Protein AF-A0ABD5SIP0-F1 (afdb_monomer_lite)

Secondary structure (DSSP, 8-state):
-----------------------HHHHHHTSPSSEEEE--TTS--EEEES-S-------

Structure (mmCIF, N/CA/C/O backbone):
data_AF-A0ABD5SIP0-F1
#
_entry.id   AF-A0ABD5SIP0-F1
#
loop_
_atom_site.group_PDB
_atom_site.id
_atom_site.type_symbol
_atom_site.label_atom_id
_atom_site.label_alt_id
_atom_site.label_comp_id
_atom_site.label_asym_id
_atom_site.label_entity_id
_atom_site.label_seq_id
_atom_site.pdbx_PDB_ins_code
_atom_site.Cartn_x
_atom_site.Cartn_y
_atom_site.Cartn_z
_atom_site.occupancy
_atom_site.B_iso_or_equiv
_atom_site.auth_seq_id
_atom_site.auth_comp_id
_atom_site.auth_asym_id
_atom_site.auth_atom_id
_atom_site.pdbx_PDB_model_num
ATOM 1 N N . MET A 1 1 ? 2.091 7.694 35.802 1.00 49.69 1 MET A N 1
ATOM 2 C CA . MET A 1 1 ? 1.092 6.930 3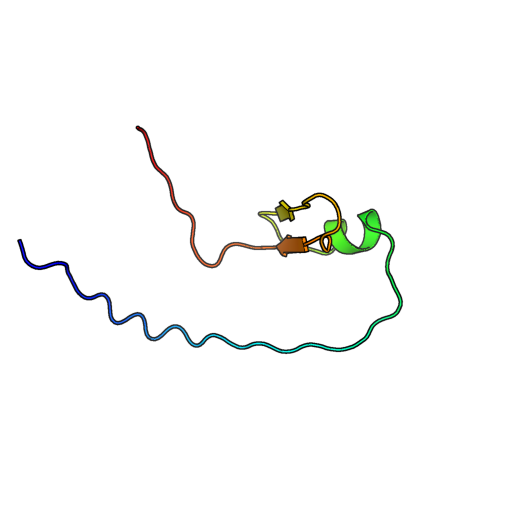5.020 1.00 49.69 1 MET A CA 1
ATOM 3 C C . MET A 1 1 ? 1.775 5.721 34.406 1.00 49.69 1 MET A C 1
ATOM 5 O O . MET A 1 1 ? 2.834 5.882 33.816 1.00 49.69 1 MET A O 1
ATOM 9 N N . LYS A 1 2 ? 1.227 4.517 34.587 1.00 50.81 2 LYS A N 1
ATOM 10 C CA . LYS A 1 2 ? 1.711 3.298 33.919 1.00 50.81 2 LYS A CA 1
ATOM 11 C C . LYS A 1 2 ? 1.065 3.267 32.525 1.00 50.81 2 LYS A C 1
ATOM 13 O O . LYS A 1 2 ? -0.146 3.481 32.472 1.00 50.81 2 LYS A O 1
ATOM 18 N N . PRO A 1 3 ? 1.796 3.055 31.419 1.00 62.91 3 PRO A N 1
ATOM 19 C CA . PRO A 1 3 ? 1.146 2.948 30.120 1.00 62.91 3 PRO A CA 1
ATOM 20 C C . PRO A 1 3 ? 0.207 1.738 30.145 1.00 62.91 3 PRO A C 1
ATOM 22 O O . PRO A 1 3 ? 0.588 0.664 30.622 1.00 62.91 3 PRO A O 1
ATOM 25 N N . ALA A 1 4 ? -1.024 1.917 29.665 1.00 63.56 4 ALA A N 1
ATOM 26 C CA . ALA A 1 4 ? -1.923 0.803 29.412 1.00 63.56 4 ALA A CA 1
ATOM 27 C C . ALA A 1 4 ? -1.236 -0.103 28.385 1.00 63.56 4 ALA A C 1
ATOM 29 O O . ALA A 1 4 ? -1.063 0.275 27.227 1.00 63.56 4 ALA A O 1
ATOM 30 N N . ARG A 1 5 ? -0.769 -1.279 28.815 1.00 62.88 5 ARG A N 1
ATOM 31 C CA . ARG A 1 5 ? -0.208 -2.264 27.895 1.00 62.88 5 ARG A CA 1
ATOM 32 C C . ARG A 1 5 ? -1.385 -2.881 27.153 1.00 62.88 5 ARG A C 1
ATOM 34 O O . ARG A 1 5 ? -1.973 -3.847 27.623 1.00 62.88 5 ARG A O 1
ATOM 41 N N . SER A 1 6 ? -1.764 -2.267 26.034 1.00 61.31 6 SER A N 1
ATOM 42 C CA . SER A 1 6 ? -2.705 -2.864 25.094 1.00 61.31 6 SER A CA 1
ATOM 43 C C . SER A 1 6 ? -2.035 -4.117 24.540 1.00 61.31 6 SER A C 1
ATOM 45 O O . SER A 1 6 ? -1.151 -4.039 23.688 1.00 61.31 6 SER A O 1
ATOM 47 N N . ALA A 1 7 ? -2.371 -5.277 25.099 1.00 61.22 7 ALA A N 1
ATOM 48 C CA . ALA A 1 7 ? -2.010 -6.556 24.514 1.00 61.22 7 ALA A CA 1
ATOM 49 C C . ALA A 1 7 ? -2.904 -6.752 23.285 1.00 61.22 7 ALA A C 1
ATOM 51 O O . ALA A 1 7 ? -3.907 -7.459 23.332 1.00 61.22 7 ALA A O 1
ATOM 52 N N . SER A 1 8 ? -2.585 -6.045 22.199 1.00 60.88 8 SER A N 1
ATOM 53 C CA . SER A 1 8 ? -3.235 -6.277 20.917 1.00 60.88 8 SER A CA 1
ATOM 54 C C . SER A 1 8 ? -2.881 -7.691 20.473 1.00 60.88 8 SER A C 1
ATOM 56 O O . SER A 1 8 ? -1.732 -7.981 20.152 1.00 60.88 8 SER A O 1
ATOM 58 N N . SER A 1 9 ? -3.872 -8.578 20.481 1.00 67.69 9 SER A N 1
ATOM 59 C CA . SER A 1 9 ? -3.767 -9.945 19.962 1.00 67.69 9 SER A CA 1
ATOM 60 C C . SER A 1 9 ? -3.877 -9.987 18.428 1.00 67.69 9 SER A C 1
ATOM 62 O O . SER A 1 9 ? -4.259 -11.011 17.862 1.00 67.69 9 SER A O 1
ATOM 64 N N . ALA A 1 10 ? -3.610 -8.876 17.734 1.00 73.88 10 ALA A N 1
ATOM 65 C CA . ALA A 1 10 ? -3.678 -8.829 16.281 1.00 73.88 10 ALA A CA 1
ATOM 66 C C . ALA A 1 10 ? -2.566 -9.701 15.683 1.00 73.88 10 ALA A C 1
ATOM 68 O O . ALA A 1 10 ? -1.377 -9.431 15.855 1.00 73.88 10 ALA A O 1
ATOM 69 N N . THR A 1 11 ? -2.955 -10.768 14.990 1.00 83.94 11 THR A N 1
ATOM 70 C CA . THR A 1 11 ? -2.016 -11.643 14.288 1.00 83.94 11 THR A CA 1
ATOM 71 C C . THR A 1 11 ? -1.575 -10.982 12.987 1.00 83.94 11 THR A C 1
ATOM 73 O O . THR A 1 11 ? -2.391 -10.747 12.098 1.00 83.94 11 THR A O 1
ATOM 76 N N . LEU A 1 12 ? -0.276 -10.711 12.857 1.00 86.62 12 LEU A N 1
ATOM 77 C CA . LEU A 1 12 ? 0.320 -10.333 11.580 1.00 86.62 12 LEU A CA 1
ATOM 78 C C . LEU A 1 12 ? 0.500 -11.588 10.722 1.00 86.62 12 LEU A C 1
ATOM 80 O O . LEU A 1 12 ? 1.161 -12.539 11.134 1.00 86.62 12 LEU A O 1
ATOM 84 N N . VAL A 1 13 ? -0.062 -11.571 9.518 1.00 90.81 13 VAL A N 1
ATOM 85 C CA . VAL A 1 13 ? 0.115 -12.635 8.527 1.00 90.81 13 VAL A CA 1
ATOM 86 C C . VAL A 1 13 ? 0.823 -12.041 7.316 1.00 90.81 13 VAL A C 1
ATOM 88 O O . VAL A 1 13 ? 0.310 -11.110 6.704 1.00 90.81 13 VAL A O 1
ATOM 91 N N . SER A 1 14 ? 1.986 -12.592 6.961 1.00 92.19 14 SER A N 1
ATOM 92 C CA . SER A 1 14 ? 2.734 -12.213 5.759 1.00 92.19 14 SER A CA 1
ATOM 93 C C . SER A 1 14 ? 2.721 -13.363 4.758 1.00 92.19 14 SER A C 1
ATOM 95 O O . SER A 1 14 ? 3.046 -14.499 5.108 1.00 92.19 14 SER A O 1
ATOM 97 N N . ARG A 1 15 ? 2.302 -13.083 3.522 1.00 94.62 15 ARG A N 1
ATOM 98 C CA . ARG A 1 15 ? 2.300 -14.036 2.406 1.00 94.62 15 ARG A CA 1
ATOM 99 C C . ARG A 1 15 ? 2.737 -13.308 1.146 1.00 94.62 15 ARG A C 1
ATOM 101 O O . ARG A 1 15 ? 2.154 -12.281 0.812 1.00 94.62 15 ARG A O 1
ATOM 108 N N . THR A 1 16 ? 3.699 -13.883 0.437 1.00 94.12 16 THR A N 1
ATOM 109 C CA . THR A 1 16 ? 4.252 -13.308 -0.789 1.00 94.12 16 THR A CA 1
ATOM 110 C C . THR A 1 16 ? 4.229 -14.356 -1.886 1.00 94.12 16 THR A C 1
ATOM 112 O O . THR A 1 16 ? 4.568 -15.514 -1.650 1.00 94.12 16 THR A O 1
ATOM 115 N N . THR A 1 17 ? 3.834 -13.943 -3.085 1.00 95.06 17 THR A N 1
ATOM 116 C CA . THR A 1 17 ? 3.919 -14.752 -4.301 1.00 95.06 17 THR A CA 1
ATOM 117 C C . THR A 1 17 ? 4.428 -13.881 -5.436 1.00 95.06 17 THR A C 1
ATOM 119 O O . THR A 1 17 ? 4.138 -12.686 -5.471 1.00 95.06 17 THR A O 1
ATOM 122 N N . ALA A 1 18 ? 5.169 -14.480 -6.364 1.00 95.06 18 ALA A N 1
ATOM 123 C CA . ALA A 1 18 ? 5.451 -13.837 -7.637 1.00 95.06 18 ALA A CA 1
ATOM 124 C C . ALA A 1 18 ? 4.147 -13.699 -8.439 1.00 95.06 18 ALA A C 1
ATOM 126 O O . ALA A 1 18 ? 3.282 -14.581 -8.383 1.00 95.06 18 ALA A O 1
ATOM 127 N N . VAL A 1 19 ? 4.021 -12.592 -9.162 1.00 92.62 19 VAL A N 1
ATOM 128 C CA . VAL A 1 19 ? 2.924 -12.288 -10.085 1.00 92.62 19 VAL A CA 1
ATOM 129 C C . VAL A 1 19 ? 3.512 -11.652 -11.340 1.00 92.62 19 VAL A C 1
ATOM 131 O O . VAL A 1 19 ? 4.607 -11.092 -11.282 1.00 92.62 19 VAL A O 1
ATOM 134 N N . GLU A 1 20 ? 2.784 -11.729 -12.452 1.00 94.75 20 GLU A N 1
ATOM 135 C CA . GLU A 1 20 ? 3.083 -10.890 -13.615 1.00 94.75 20 GLU A CA 1
ATOM 136 C C . GLU A 1 20 ? 2.947 -9.420 -13.211 1.00 94.75 20 GLU A C 1
ATOM 138 O O . GLU A 1 20 ? 1.990 -9.076 -12.513 1.00 94.75 20 GLU A O 1
ATOM 143 N N . GLU A 1 21 ? 3.892 -8.570 -13.616 1.00 91.56 21 GLU A N 1
ATOM 144 C CA . GLU A 1 21 ? 3.924 -7.172 -13.184 1.00 91.56 21 GLU A CA 1
ATOM 145 C C . GLU A 1 21 ? 2.717 -6.402 -13.754 1.00 91.56 21 GLU A C 1
ATOM 147 O O . GLU A 1 21 ? 2.631 -6.184 -14.968 1.00 91.56 21 GLU A O 1
ATOM 152 N N . PRO A 1 22 ? 1.750 -5.980 -12.914 1.00 91.12 22 PRO A N 1
ATOM 153 C CA . PRO A 1 22 ? 0.632 -5.183 -13.388 1.00 91.12 22 PRO A CA 1
ATOM 154 C C . PRO A 1 22 ? 1.084 -3.743 -13.640 1.00 91.12 22 PRO A C 1
ATOM 156 O O . PRO A 1 22 ? 1.989 -3.227 -12.984 1.00 91.12 22 PRO A O 1
ATOM 159 N N . SER A 1 23 ? 0.368 -3.029 -14.513 1.00 95.25 23 SER A N 1
ATOM 160 C CA . SER A 1 23 ? 0.511 -1.574 -14.538 1.00 95.25 23 SER A CA 1
ATOM 161 C C . SER A 1 23 ? 0.103 -0.988 -13.184 1.00 95.25 23 SER A C 1
ATOM 163 O O . SER A 1 23 ? -0.837 -1.467 -12.540 1.00 95.25 23 SER A O 1
ATOM 165 N N . PHE A 1 24 ? 0.775 0.086 -12.767 1.00 93.62 24 PHE A N 1
ATOM 166 C CA . PHE A 1 24 ? 0.463 0.760 -11.507 1.00 93.62 24 PHE A CA 1
ATOM 167 C C . PHE A 1 24 ? -1.029 1.096 -11.380 1.00 93.62 24 PHE A C 1
ATOM 169 O O . PHE A 1 24 ? -1.640 0.803 -10.357 1.00 93.62 24 PHE A O 1
ATOM 176 N N . ALA A 1 25 ? -1.625 1.663 -12.435 1.00 95.69 25 ALA A N 1
ATOM 177 C CA . ALA A 1 25 ? -3.033 2.047 -12.434 1.00 95.69 25 ALA A CA 1
ATOM 178 C C . ALA A 1 25 ? -3.954 0.835 -12.233 1.00 95.69 25 ALA A C 1
ATOM 180 O O . ALA A 1 25 ? -4.878 0.895 -11.427 1.00 95.69 25 ALA A O 1
ATOM 181 N N . ALA A 1 26 ? -3.676 -0.284 -12.910 1.00 95.62 26 ALA A N 1
ATOM 182 C CA . ALA A 1 26 ? -4.462 -1.501 -12.742 1.00 95.62 26 ALA A CA 1
ATOM 183 C C . ALA A 1 26 ? -4.371 -2.029 -11.304 1.00 95.62 26 ALA A C 1
ATOM 185 O O . ALA A 1 26 ? -5.392 -2.353 -10.705 1.00 95.62 26 ALA A O 1
ATOM 186 N N . ALA A 1 27 ? -3.171 -2.061 -10.720 1.00 95.00 27 ALA A N 1
ATOM 187 C CA . ALA A 1 27 ? -2.987 -2.520 -9.349 1.00 95.00 27 ALA A CA 1
ATOM 188 C C . ALA A 1 27 ? -3.667 -1.582 -8.335 1.00 95.00 27 ALA A C 1
ATOM 190 O O . ALA A 1 27 ? -4.423 -2.039 -7.479 1.00 95.00 27 A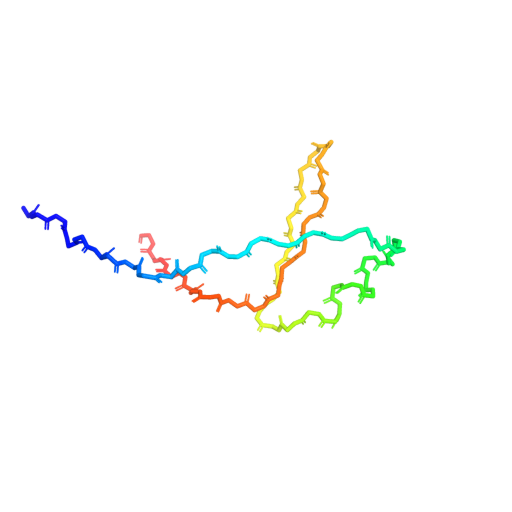LA A O 1
ATOM 191 N N . PHE A 1 28 ? -3.467 -0.269 -8.464 1.00 95.75 28 PHE A N 1
ATOM 192 C CA . PHE A 1 28 ? -4.009 0.733 -7.547 1.00 95.75 28 PHE A CA 1
ATOM 193 C C . PHE A 1 28 ? -5.542 0.797 -7.563 1.00 95.75 28 PHE A C 1
ATOM 195 O O . PHE A 1 28 ? -6.164 0.900 -6.504 1.00 95.75 28 PHE A O 1
ATOM 202 N N . GLU A 1 29 ? -6.173 0.687 -8.735 1.00 95.44 29 GLU A N 1
ATOM 203 C CA . GLU A 1 29 ? -7.634 0.772 -8.851 1.00 95.44 29 GLU A CA 1
ATOM 204 C C . GLU A 1 29 ? -8.373 -0.434 -8.264 1.00 95.44 29 GLU A C 1
ATOM 206 O O . GLU A 1 29 ? -9.519 -0.307 -7.830 1.00 95.44 29 GLU A O 1
ATOM 211 N N . THR A 1 30 ? -7.718 -1.591 -8.174 1.00 95.81 30 THR A N 1
ATOM 212 C CA . THR A 1 30 ? -8.309 -2.786 -7.545 1.00 95.81 30 THR A CA 1
ATOM 213 C C . THR A 1 30 ? -8.350 -2.719 -6.017 1.00 95.81 30 THR A C 1
ATOM 215 O O . THR A 1 30 ? -9.064 -3.502 -5.388 1.00 95.81 30 THR A O 1
ATOM 218 N N . LEU A 1 31 ? -7.608 -1.794 -5.399 1.00 96.81 31 LEU A N 1
ATOM 219 C CA . LEU A 1 31 ? -7.509 -1.698 -3.946 1.00 96.81 31 LEU A CA 1
ATOM 220 C C . LEU A 1 31 ? -8.761 -1.054 -3.325 1.00 96.81 31 LEU A C 1
ATOM 222 O O . LEU A 1 31 ? -9.263 -0.046 -3.843 1.00 96.81 31 LEU A O 1
ATOM 226 N N . PRO A 1 32 ? -9.243 -1.566 -2.174 1.00 97.31 32 PRO A N 1
ATOM 227 C CA . PRO A 1 32 ? -10.314 -0.919 -1.428 1.00 97.31 32 PRO A CA 1
ATOM 228 C C . PRO A 1 32 ? -9.841 0.412 -0.833 1.00 97.31 32 PRO A C 1
ATOM 230 O O . PRO A 1 32 ? -8.679 0.565 -0.456 1.00 97.31 32 PRO A O 1
ATOM 233 N N . SER A 1 33 ? -10.758 1.369 -0.703 1.00 95.12 33 SER A N 1
ATOM 234 C CA . SER A 1 33 ? -10.501 2.623 0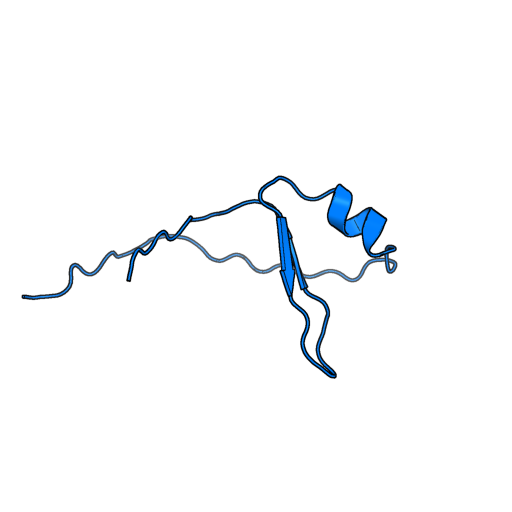.014 1.00 95.12 33 SER A CA 1
ATOM 235 C C . SER A 1 33 ? -10.400 2.400 1.536 1.00 95.12 33 SER A C 1
ATOM 237 O O . SER A 1 33 ? -11.101 1.534 2.064 1.00 95.12 33 SER A O 1
ATOM 239 N N . PRO A 1 34 ? -9.606 3.203 2.273 1.00 95.88 34 PRO A N 1
ATOM 240 C CA . PRO A 1 34 ? -8.677 4.222 1.775 1.00 95.88 34 PRO A CA 1
ATOM 241 C C . PRO A 1 34 ? -7.468 3.599 1.067 1.00 95.88 34 PRO A C 1
ATOM 243 O O . PRO A 1 34 ? -7.062 2.488 1.391 1.00 95.88 34 PRO A O 1
ATOM 246 N N . ARG A 1 35 ? -6.897 4.326 0.103 1.00 96.31 35 ARG A N 1
ATOM 247 C CA . ARG A 1 35 ? -5.728 3.883 -0.664 1.00 96.31 35 ARG A CA 1
ATOM 248 C C . ARG A 1 35 ? -4.503 4.699 -0.275 1.00 96.31 35 ARG A C 1
ATOM 250 O O . ARG A 1 35 ? -4.609 5.907 -0.063 1.00 96.31 35 ARG A O 1
ATOM 257 N N . THR A 1 36 ? -3.350 4.051 -0.212 1.00 95.00 36 THR A N 1
ATOM 258 C CA . THR A 1 36 ? -2.063 4.684 0.079 1.00 95.00 36 THR A CA 1
ATOM 259 C C . THR A 1 36 ? -1.013 4.241 -0.930 1.00 95.00 36 THR A C 1
ATOM 261 O O . THR A 1 36 ? -1.021 3.110 -1.415 1.00 95.00 36 THR A O 1
ATOM 264 N N . THR A 1 37 ? -0.106 5.156 -1.253 1.00 95.94 37 THR A N 1
ATOM 265 C CA . THR A 1 37 ? 1.053 4.907 -2.112 1.00 95.94 37 THR A CA 1
ATOM 266 C C . THR A 1 37 ? 2.286 5.425 -1.403 1.00 95.94 37 THR A C 1
ATOM 268 O O . THR A 1 37 ? 2.270 6.544 -0.885 1.00 95.94 37 THR A O 1
ATOM 271 N N . TRP A 1 38 ? 3.355 4.644 -1.401 1.00 95.62 38 TRP A N 1
ATOM 272 C CA . TRP A 1 38 ? 4.641 5.060 -0.870 1.00 95.62 38 TRP A CA 1
ATOM 273 C C . TRP A 1 38 ? 5.757 4.647 -1.821 1.00 95.62 38 TRP A C 1
ATOM 275 O O . TRP A 1 38 ? 5.774 3.529 -2.333 1.00 95.62 38 TRP A O 1
ATOM 285 N N .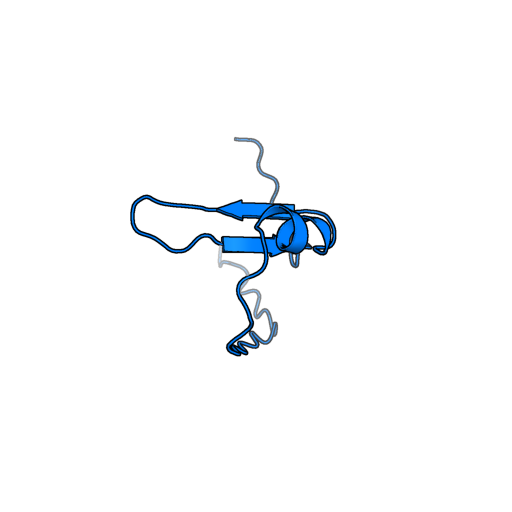 SER A 1 39 ? 6.683 5.568 -2.045 1.00 94.06 39 SER A N 1
ATOM 286 C CA . SER A 1 39 ? 7.874 5.363 -2.857 1.00 94.06 39 SER A CA 1
ATOM 287 C C . SER A 1 39 ? 9.033 6.126 -2.233 1.00 94.06 39 SER A C 1
ATOM 289 O O . SER A 1 39 ? 8.841 7.258 -1.777 1.00 94.06 39 SER A O 1
ATOM 291 N N . ALA A 1 40 ? 10.228 5.553 -2.287 1.00 91.19 40 ALA A N 1
ATOM 292 C CA . ALA A 1 40 ? 11.482 6.236 -1.998 1.00 91.19 40 ALA A CA 1
ATOM 293 C C . ALA A 1 40 ? 12.464 6.031 -3.170 1.00 91.19 40 ALA A C 1
ATOM 295 O O . ALA A 1 40 ? 12.264 5.112 -3.969 1.00 91.19 40 ALA A O 1
ATOM 296 N N . PRO A 1 41 ? 13.477 6.905 -3.338 1.00 93.25 41 PRO A N 1
ATOM 297 C CA . PRO A 1 41 ? 14.510 6.706 -4.352 1.00 93.25 41 PRO A CA 1
ATOM 298 C C . PRO A 1 41 ? 15.172 5.336 -4.188 1.00 93.25 41 PRO A C 1
ATOM 300 O O . PR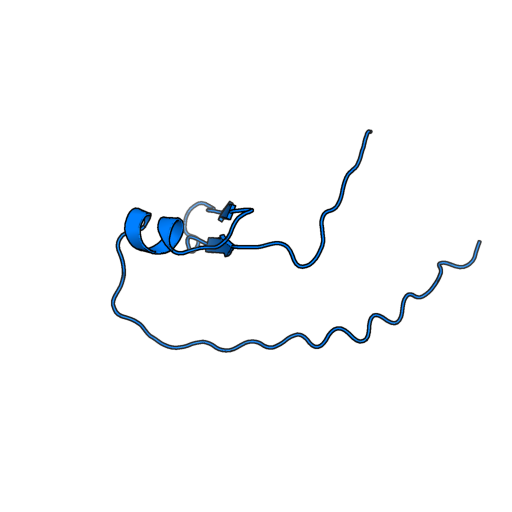O A 1 41 ? 15.498 4.954 -3.069 1.00 93.25 41 PRO A O 1
ATOM 303 N N . ASP A 1 42 ? 15.347 4.619 -5.299 1.00 92.88 42 ASP A N 1
ATOM 304 C CA . ASP A 1 42 ? 15.969 3.287 -5.360 1.00 92.88 42 ASP A CA 1
ATOM 305 C C . ASP A 1 42 ? 15.259 2.173 -4.555 1.00 92.88 42 ASP A C 1
ATOM 307 O O . ASP A 1 42 ? 15.781 1.064 -4.444 1.00 92.88 42 ASP A O 1
ATOM 311 N N . ASP A 1 43 ? 14.050 2.435 -4.048 1.00 90.12 43 ASP A N 1
ATOM 312 C CA . ASP A 1 43 ? 13.240 1.500 -3.262 1.00 90.12 43 ASP A CA 1
ATOM 313 C C . ASP A 1 43 ? 12.018 0.990 -4.040 1.00 90.12 43 ASP A C 1
ATOM 315 O O . ASP A 1 43 ? 11.582 1.551 -5.050 1.00 90.12 43 ASP A O 1
ATOM 319 N N . ALA A 1 44 ? 11.421 -0.091 -3.536 1.00 89.88 44 ALA A N 1
ATOM 320 C CA . ALA A 1 44 ? 10.199 -0.644 -4.104 1.00 89.88 44 ALA A CA 1
ATOM 321 C C . ALA A 1 44 ? 9.008 0.318 -3.952 1.00 89.88 44 ALA A C 1
ATOM 323 O O . ALA A 1 44 ? 8.776 0.904 -2.891 1.00 89.88 44 ALA A O 1
ATOM 324 N N . LEU A 1 45 ? 8.187 0.405 -5.001 1.00 92.50 45 LEU A N 1
ATOM 325 C CA . LEU A 1 45 ? 6.874 1.032 -4.920 1.00 92.50 45 LEU A CA 1
ATOM 326 C C . LEU A 1 45 ? 5.937 0.165 -4.072 1.00 92.50 45 LEU A C 1
ATOM 328 O O . LEU A 1 45 ? 5.715 -1.008 -4.373 1.00 92.50 45 LEU A O 1
ATOM 332 N N . VAL A 1 46 ? 5.344 0.761 -3.042 1.00 94.19 46 VAL A N 1
ATOM 333 C CA . VAL A 1 46 ? 4.364 0.110 -2.171 1.00 94.19 46 VAL A CA 1
ATOM 334 C C . VAL A 1 46 ? 3.001 0.755 -2.377 1.00 94.19 46 VAL A C 1
ATOM 336 O O . VAL A 1 46 ? 2.847 1.973 -2.271 1.00 94.19 46 VAL A O 1
ATOM 339 N N . ILE A 1 47 ? 1.991 -0.075 -2.626 1.00 95.50 47 ILE A N 1
ATOM 340 C CA . ILE A 1 47 ? 0.584 0.331 -2.650 1.00 95.50 47 ILE A CA 1
ATOM 341 C C . ILE A 1 47 ? -0.190 -0.438 -1.579 1.00 95.50 47 ILE A C 1
ATOM 343 O O . ILE A 1 47 ? 0.035 -1.629 -1.369 1.00 95.50 47 ILE A O 1
ATOM 347 N N . GLY A 1 48 ? -1.088 0.251 -0.883 1.00 94.75 48 GLY A N 1
ATOM 348 C CA . GLY A 1 48 ? -1.900 -0.301 0.196 1.00 94.75 48 GLY A CA 1
ATOM 349 C C . GLY A 1 48 ? -3.362 0.095 0.049 1.00 94.75 48 GLY A C 1
ATOM 350 O O . GLY A 1 48 ? -3.678 1.201 -0.389 1.00 94.75 48 GLY A O 1
ATOM 351 N N . GLY A 1 49 ? -4.256 -0.828 0.395 1.00 96.06 49 GLY A N 1
ATOM 352 C CA . GLY A 1 49 ? -5.700 -0.615 0.384 1.00 96.06 49 GLY A CA 1
ATOM 353 C C . GLY A 1 49 ? -6.327 -0.980 1.721 1.00 96.06 49 GLY A C 1
ATOM 354 O O . GLY A 1 49 ? -5.874 -1.905 2.399 1.00 96.06 49 GLY A O 1
ATOM 355 N N . GLY A 1 50 ? -7.395 -0.273 2.073 1.00 96.56 50 GLY A N 1
ATOM 356 C CA . GLY A 1 50 ? -8.059 -0.394 3.362 1.00 96.56 50 GLY A CA 1
ATOM 357 C C . GLY A 1 50 ? -7.250 0.223 4.505 1.00 96.56 50 GLY A C 1
ATOM 358 O O . GLY A 1 50 ? -6.128 0.699 4.345 1.00 96.56 50 GLY A O 1
ATOM 359 N N . ALA A 1 51 ? -7.834 0.212 5.700 1.00 93.50 51 ALA A N 1
ATOM 360 C CA . ALA A 1 51 ? -7.157 0.636 6.918 1.00 93.50 51 ALA A CA 1
ATOM 361 C C . ALA A 1 51 ? -7.521 -0.310 8.060 1.00 93.50 51 ALA A C 1
ATOM 363 O O . ALA A 1 51 ? -8.684 -0.412 8.441 1.00 93.50 51 ALA A O 1
ATOM 364 N N . ALA A 1 52 ? -6.518 -0.987 8.623 1.00 90.12 52 ALA A N 1
ATOM 365 C CA . ALA A 1 52 ? -6.700 -1.768 9.848 1.00 90.12 52 ALA A CA 1
ATOM 366 C C . ALA A 1 52 ? -6.895 -0.860 11.077 1.00 90.12 52 ALA A C 1
ATOM 368 O O . ALA A 1 52 ? -7.553 -1.240 12.041 1.00 90.12 52 ALA A O 1
ATOM 369 N N . ALA A 1 53 ? -6.325 0.346 11.031 1.00 89.94 53 ALA A N 1
ATOM 370 C CA . ALA A 1 53 ? -6.522 1.406 12.005 1.00 89.94 53 ALA A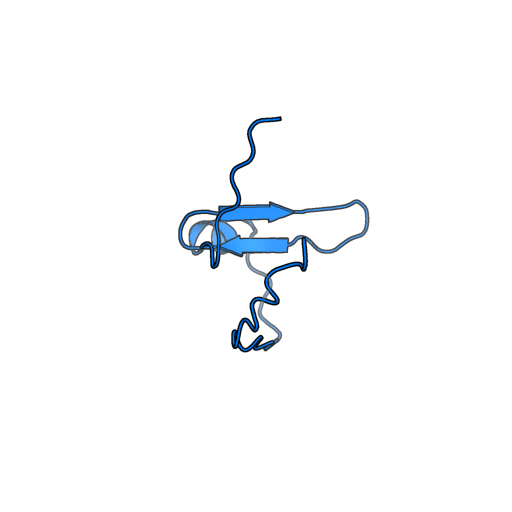 CA 1
ATOM 371 C C . ALA A 1 53 ? -6.332 2.767 11.323 1.00 89.94 53 ALA A C 1
ATOM 373 O O . ALA A 1 53 ? -5.553 2.894 10.378 1.00 89.94 53 ALA A O 1
ATOM 374 N N . THR A 1 54 ? -7.009 3.792 11.834 1.00 92.12 54 THR A N 1
ATOM 375 C CA . THR A 1 54 ? -6.828 5.185 11.414 1.00 92.12 54 THR A CA 1
ATOM 376 C C . THR A 1 54 ? -6.346 5.984 12.613 1.00 92.12 54 THR A C 1
ATOM 378 O O . THR A 1 54 ? -6.985 5.971 13.664 1.00 92.12 54 THR A O 1
ATOM 381 N N . LEU A 1 55 ? -5.206 6.658 12.467 1.00 91.25 55 LEU A N 1
ATOM 382 C CA . LEU A 1 55 ? -4.661 7.538 13.494 1.00 91.25 55 LEU A CA 1
ATOM 383 C C . LEU A 1 55 ? -4.969 8.982 13.105 1.00 91.25 55 LEU A C 1
ATOM 385 O O . LEU A 1 55 ? -4.604 9.429 12.021 1.00 91.25 55 LEU A O 1
ATOM 389 N N . THR A 1 56 ? -5.629 9.707 14.001 1.00 93.50 56 THR A N 1
ATOM 390 C CA . THR A 1 56 ? -5.894 11.142 13.868 1.00 93.50 56 THR A CA 1
ATOM 391 C C . THR A 1 56 ? -5.116 11.888 14.941 1.00 93.50 56 THR A C 1
ATOM 393 O O . THR A 1 56 ? -5.188 11.515 16.112 1.00 93.50 56 THR A O 1
ATOM 396 N N . ALA A 1 57 ? -4.405 12.947 14.565 1.00 91.88 57 ALA A N 1
ATOM 397 C CA . ALA A 1 57 ? -3.718 13.822 15.503 1.00 91.88 57 ALA A CA 1
ATOM 398 C C . ALA A 1 57 ? -3.920 15.280 15.085 1.00 91.88 57 ALA A C 1
ATOM 400 O O . ALA A 1 57 ? -3.732 15.630 13.921 1.00 91.88 57 ALA A O 1
ATOM 401 N N . SER A 1 58 ? -4.299 16.117 16.042 1.00 86.81 58 SER A N 1
ATOM 402 C CA . SER A 1 58 ? -4.221 17.572 15.958 1.00 86.81 58 SER A CA 1
ATOM 403 C C . SER A 1 58 ? -3.059 17.983 16.855 1.00 86.81 58 SER A C 1
ATOM 405 O O . SER A 1 58 ? -3.094 17.659 18.043 1.00 86.81 58 SER A O 1
ATOM 407 N N . GLY A 1 59 ? -2.014 18.566 16.263 1.00 70.69 59 GLY A N 1
ATOM 408 C CA . GLY A 1 59 ? -0.818 19.013 16.987 1.00 70.69 59 GLY A CA 1
ATOM 409 C C . GLY A 1 59 ? -1.097 20.074 18.043 1.00 70.69 59 GLY A C 1
ATOM 410 O O . GLY A 1 59 ? -2.201 20.664 18.021 1.00 70.69 59 GLY A O 1
#

pLDDT: mean 87.6, std 12.72, range [49.69, 97.31]

Sequence (59 aa):
MKPARSASSATLVSRTTAVEEPSFAAAFETLPSPRTTWSAPDDALVIGGGAAATLTASG

Foldseek 3Di:
DDPPPPPPPDDDDDDDDDDDDDDPVVVQVPAAPPKDWDDDVPDDTDIHHDDPDDDDDDD

Organism: NCBI:txid175631

Radius of gyration: 16.26 Å; chains: 1; bounding box: 26×34×50 Å